Protein AF-A0A0T9V0N3-F1 (afdb_monomer_lite)

Sequence (112 aa):
MERAQKRTNAIELEVQVMNGISSKGQLEAARHVGVDRCQISRWISGKDSMLSKFCRLLEFAEIEKPENILAIAGNEAREIATTLRMMRLLLNPQKQKSPRLGGDSEQFTMNF

Secondary structure (DSSP, 8-state):
-HHHHHHHHHHHHHHHHHHHHHHH-HHHHHHHHT--HHHHHHHHSSTT-HHHHHHHHHHHHTTT-GGG-----THHHHHHHHHHHHHHHHH-GGG-----------------

InterPro domains:
  IPR007933 Transcription activator CII [PF05269] (1-64)
  IPR010982 Lambda repressor-like, DNA-binding domain superfamily [G3DSA:1.10.260.40] (1-95)
  IPR010982 Lambda repressor-like, DNA-binding domain superfamily [SSF47413] (6-64)

Foldseek 3Di:
DVVVVLLVQLVVQLVVVVVVCVVCDLCVVCVVVVHDSVVSVQQNDDDPHVSSVVSSVCSVVVCVPVVPDPPDDDPSVVVVVVVVVVVVCVVCVPPPPDPPPDDDDDDDDDDD

Organism: Yersinia aleksiciae (NCBI:txid263819)

Structure (mmCIF, N/CA/C/O backbone):
data_AF-A0A0T9V0N3-F1
#
_entry.id   AF-A0A0T9V0N3-F1
#
loop_
_atom_site.group_PDB
_atom_site.id
_atom_site.type_symbol
_atom_site.label_atom_id
_atom_site.label_alt_id
_atom_sit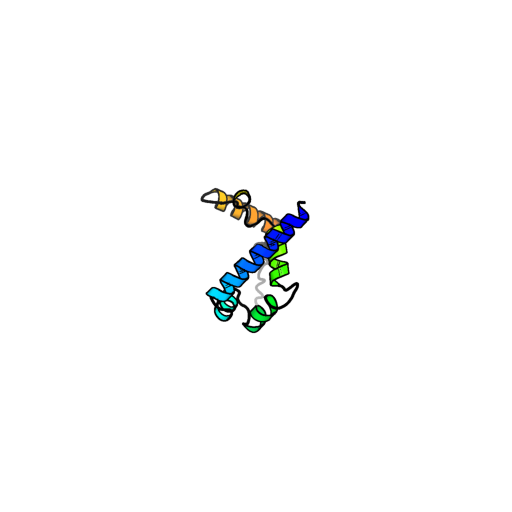e.label_comp_id
_atom_site.label_asym_id
_atom_site.label_entity_id
_atom_site.label_seq_id
_atom_site.pdbx_PDB_ins_code
_atom_site.Cartn_x
_atom_site.Cartn_y
_atom_site.Cartn_z
_atom_site.occupancy
_atom_site.B_iso_or_equiv
_atom_site.auth_seq_id
_atom_site.auth_comp_id
_atom_site.auth_asym_id
_atom_site.auth_atom_id
_atom_site.pdbx_PDB_model_num
ATOM 1 N N . MET A 1 1 ? -16.393 5.260 20.168 1.00 52.53 1 MET A N 1
ATOM 2 C CA . MET A 1 1 ? -15.055 4.649 20.334 1.00 52.53 1 MET A CA 1
ATOM 3 C C . MET A 1 1 ? -14.600 3.896 19.086 1.00 52.53 1 MET A C 1
ATOM 5 O O . MET A 1 1 ? -13.504 4.165 18.624 1.00 52.53 1 MET A O 1
ATOM 9 N N . GLU A 1 2 ? -15.444 3.063 18.469 1.00 60.00 2 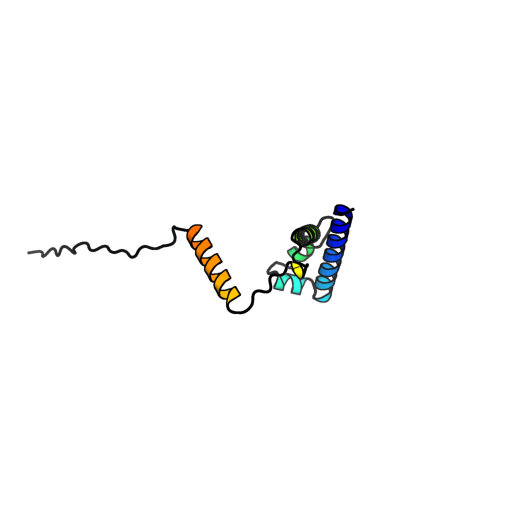GLU A N 1
ATOM 10 C CA . GLU A 1 2 ? -15.096 2.240 17.290 1.00 60.00 2 GLU A CA 1
ATOM 11 C C . GLU A 1 2 ? -14.478 3.008 16.096 1.00 60.00 2 GLU A C 1
ATOM 13 O O . GLU A 1 2 ? -13.460 2.596 15.549 1.00 60.00 2 GLU A O 1
ATOM 18 N N . ARG A 1 3 ? -15.029 4.174 15.717 1.00 60.22 3 ARG A N 1
ATOM 19 C CA . ARG A 1 3 ? -14.479 4.997 14.615 1.00 60.22 3 ARG A CA 1
ATOM 20 C C . ARG A 1 3 ? -13.088 5.566 14.903 1.00 60.22 3 ARG A C 1
ATOM 22 O O . ARG A 1 3 ? -12.305 5.747 13.977 1.00 60.22 3 ARG A O 1
ATOM 29 N N . ALA A 1 4 ? -12.803 5.886 16.166 1.00 61.94 4 ALA A N 1
ATOM 30 C CA . ALA A 1 4 ? -11.491 6.386 16.562 1.00 61.94 4 ALA A CA 1
ATOM 31 C C . ALA A 1 4 ? -10.454 5.260 16.483 1.00 61.94 4 ALA A C 1
ATOM 33 O O . ALA A 1 4 ? -9.378 5.482 15.942 1.00 61.94 4 ALA A O 1
ATOM 34 N N . GLN A 1 5 ? -10.829 4.047 16.903 1.00 67.56 5 GLN A N 1
ATOM 35 C CA . GLN A 1 5 ? -9.975 2.864 16.805 1.00 67.56 5 GLN A CA 1
ATOM 36 C C . GLN A 1 5 ? -9.636 2.512 15.349 1.00 67.56 5 GLN A C 1
ATOM 38 O O . GLN A 1 5 ? -8.464 2.404 15.011 1.00 67.56 5 GLN A O 1
ATOM 43 N N . LYS A 1 6 ? -10.640 2.455 14.460 1.00 65.25 6 LYS A N 1
ATOM 44 C CA . LYS A 1 6 ? -10.435 2.210 13.016 1.00 65.25 6 LYS A CA 1
ATOM 45 C C . LYS A 1 6 ? -9.516 3.252 12.366 1.00 65.25 6 LYS A C 1
ATOM 47 O O . LYS A 1 6 ? -8.733 2.944 11.473 1.00 65.25 6 LYS A O 1
ATOM 52 N N . ARG A 1 7 ? -9.583 4.509 12.821 1.00 67.50 7 ARG A N 1
ATOM 53 C CA . ARG A 1 7 ? -8.676 5.564 12.351 1.00 67.50 7 ARG A CA 1
ATOM 54 C C . ARG A 1 7 ? -7.236 5.328 12.814 1.00 67.50 7 ARG A C 1
ATOM 56 O O . ARG A 1 7 ? -6.329 5.586 12.031 1.00 67.50 7 ARG A O 1
ATOM 63 N N . THR A 1 8 ? -7.031 4.868 14.046 1.00 75.31 8 THR A N 1
ATOM 64 C CA . THR A 1 8 ? -5.700 4.547 14.585 1.00 75.31 8 THR A CA 1
ATOM 65 C C . THR A 1 8 ? -5.071 3.367 13.845 1.00 75.31 8 THR A C 1
ATOM 67 O O . THR A 1 8 ? -3.947 3.490 13.373 1.00 75.31 8 THR A O 1
ATOM 70 N N . ASN A 1 9 ? -5.824 2.288 13.627 1.00 81.56 9 ASN A N 1
ATOM 71 C CA . ASN A 1 9 ? -5.344 1.098 12.918 1.00 81.56 9 ASN A CA 1
ATOM 72 C C . ASN A 1 9 ? -4.909 1.412 11.473 1.00 81.56 9 ASN A C 1
ATOM 74 O O . ASN A 1 9 ? -3.838 1.005 11.029 1.00 81.56 9 ASN A O 1
ATOM 78 N N . ALA A 1 10 ? -5.685 2.229 10.750 1.00 84.56 10 ALA A N 1
ATOM 79 C CA . ALA A 1 10 ? -5.317 2.652 9.397 1.00 84.56 10 ALA A CA 1
ATOM 80 C C . ALA A 1 10 ? -4.004 3.461 9.355 1.00 84.56 10 ALA A C 1
ATOM 82 O O . ALA A 1 10 ? -3.272 3.389 8.369 1.00 84.56 10 ALA A O 1
ATOM 83 N N . ILE A 1 11 ? -3.701 4.227 10.410 1.00 87.44 11 ILE A N 1
ATOM 84 C CA . ILE A 1 11 ? -2.436 4.967 10.532 1.00 87.44 11 ILE A CA 1
ATOM 85 C C . ILE A 1 11 ? -1.279 4.000 10.803 1.00 87.44 11 ILE A C 1
ATOM 87 O O . ILE A 1 11 ? -0.210 4.152 10.216 1.00 87.44 11 ILE A O 1
ATOM 91 N N . GLU A 1 12 ? -1.478 2.995 11.656 1.00 89.12 12 GLU A N 1
ATOM 92 C CA . GLU A 1 12 ? -0.466 1.965 11.918 1.00 89.12 12 GLU A CA 1
ATOM 93 C C . GLU A 1 12 ? -0.122 1.178 10.646 1.00 89.12 12 GLU A C 1
ATOM 95 O O . GLU A 1 12 ? 1.057 1.018 10.327 1.00 89.12 12 GLU A O 1
ATOM 100 N N . LEU A 1 13 ? -1.134 0.788 9.864 1.00 88.12 13 LEU A N 1
ATOM 101 C CA . LEU A 1 13 ? -0.962 0.171 8.545 1.00 88.12 13 LEU A CA 1
ATOM 102 C C . LEU A 1 13 ? -0.150 1.052 7.590 1.00 88.12 13 LEU A C 1
ATOM 104 O O . LEU A 1 13 ? 0.754 0.573 6.906 1.00 88.12 13 LEU A O 1
ATOM 108 N N . GLU A 1 14 ? -0.446 2.350 7.548 1.00 90.81 14 GLU A N 1
ATOM 109 C CA . GLU A 1 14 ? 0.286 3.300 6.709 1.00 90.81 14 GLU A CA 1
ATOM 110 C C . GLU A 1 14 ? 1.771 3.356 7.093 1.00 90.81 14 GLU A C 1
ATOM 112 O O . GLU A 1 14 ? 2.638 3.286 6.219 1.00 90.81 14 GLU A O 1
ATOM 117 N N . VAL A 1 15 ? 2.081 3.384 8.392 1.00 91.12 15 VAL A N 1
ATOM 118 C CA . VAL A 1 15 ? 3.464 3.342 8.894 1.00 91.12 15 VAL A CA 1
ATOM 119 C C . VAL A 1 15 ? 4.158 2.034 8.510 1.00 91.12 15 VAL A C 1
ATOM 121 O O . VAL A 1 15 ? 5.297 2.064 8.040 1.00 91.12 15 VAL A O 1
ATOM 124 N N . GLN A 1 16 ? 3.491 0.888 8.658 1.00 90.56 16 GLN A N 1
ATOM 125 C CA . GLN A 1 16 ? 4.066 -0.410 8.294 1.00 90.56 16 GLN A CA 1
ATOM 126 C C . GLN A 1 16 ? 4.394 -0.497 6.799 1.00 90.56 16 GLN A C 1
ATOM 128 O O . GLN A 1 16 ? 5.506 -0.884 6.429 1.00 90.56 16 GLN A O 1
ATOM 133 N N . VAL A 1 17 ? 3.467 -0.077 5.933 1.00 90.81 17 VAL A N 1
ATOM 134 C CA . VAL A 1 17 ? 3.688 -0.066 4.481 1.00 90.81 17 VAL A CA 1
ATOM 135 C C . VAL A 1 17 ? 4.824 0.890 4.114 1.00 90.81 17 VAL A C 1
ATOM 137 O O . VAL A 1 17 ? 5.696 0.529 3.322 1.00 90.81 17 VAL A O 1
ATOM 140 N N . MET A 1 18 ? 4.881 2.077 4.726 1.00 91.56 18 MET A N 1
ATOM 141 C CA . MET A 1 18 ? 5.973 3.032 4.511 1.00 91.56 18 MET A CA 1
ATOM 142 C C . MET A 1 18 ? 7.337 2.477 4.929 1.00 91.56 18 MET A C 1
ATOM 144 O O . MET A 1 18 ? 8.320 2.657 4.203 1.00 91.56 18 MET A O 1
ATOM 148 N N . ASN A 1 19 ? 7.405 1.765 6.055 1.00 92.06 19 ASN A N 1
ATOM 149 C CA . ASN A 1 19 ? 8.626 1.105 6.513 1.00 92.06 19 ASN A CA 1
ATOM 150 C C . ASN A 1 19 ? 9.062 0.001 5.540 1.00 92.06 19 ASN A C 1
ATOM 152 O O . ASN A 1 19 ? 10.239 -0.074 5.184 1.00 92.06 19 ASN A O 1
ATOM 156 N N . GLY A 1 20 ? 8.118 -0.801 5.040 1.00 91.00 20 GLY A N 1
ATOM 157 C CA . GLY A 1 20 ? 8.385 -1.830 4.032 1.00 91.00 20 GLY A CA 1
ATOM 158 C C . GLY A 1 20 ? 8.900 -1.253 2.709 1.00 91.00 20 GLY A C 1
ATOM 159 O O . GLY A 1 20 ? 9.892 -1.739 2.162 1.00 91.00 20 GLY A O 1
ATOM 160 N N . ILE A 1 21 ? 8.280 -0.173 2.218 1.00 90.44 21 ILE A N 1
ATOM 161 C CA . ILE A 1 21 ? 8.734 0.544 1.014 1.00 90.44 21 ILE A CA 1
ATOM 162 C C . ILE A 1 21 ? 10.127 1.139 1.231 1.00 90.44 21 ILE A C 1
ATOM 164 O O . ILE A 1 21 ? 10.962 1.077 0.331 1.00 90.44 21 ILE A O 1
ATOM 168 N N . SER A 1 22 ? 10.395 1.703 2.409 1.00 90.44 22 SER A N 1
ATOM 169 C CA . SER A 1 22 ? 11.700 2.293 2.731 1.00 90.44 22 SER A CA 1
ATOM 170 C C . SER A 1 22 ? 12.797 1.233 2.828 1.00 90.44 22 SER A C 1
ATOM 172 O O . SER A 1 22 ? 13.898 1.458 2.336 1.00 90.44 22 SER A O 1
ATOM 174 N N . SER A 1 23 ? 12.487 0.062 3.392 1.00 92.88 23 SER A N 1
ATOM 175 C CA . SER A 1 23 ? 13.421 -1.061 3.509 1.00 92.88 23 SER A CA 1
ATOM 176 C C . SER A 1 23 ? 13.774 -1.688 2.156 1.00 92.88 23 SER A C 1
ATOM 178 O O . SER A 1 23 ? 14.945 -1.974 1.921 1.00 92.88 23 SER A O 1
ATOM 180 N N . LYS A 1 24 ? 12.797 -1.877 1.256 1.00 91.06 24 LYS A N 1
ATOM 181 C CA . LYS A 1 24 ? 13.041 -2.411 -0.101 1.00 91.06 24 LYS A CA 1
ATOM 182 C C . LYS A 1 24 ? 13.543 -1.360 -1.094 1.00 91.06 24 LYS A C 1
ATOM 184 O O . LYS A 1 24 ? 14.188 -1.674 -2.084 1.00 91.06 24 LYS A O 1
ATOM 189 N N . GLY A 1 25 ? 13.216 -0.097 -0.856 1.00 91.44 25 GLY A N 1
ATOM 190 C CA . GLY A 1 25 ? 13.437 0.991 -1.795 1.00 91.44 25 GLY A CA 1
ATOM 191 C C . GLY A 1 25 ? 12.277 1.176 -2.780 1.00 91.44 25 GLY A C 1
ATOM 192 O O . GLY A 1 25 ? 11.663 0.237 -3.291 1.00 91.44 25 GLY A O 1
ATOM 193 N N . GLN A 1 26 ? 11.998 2.442 -3.100 1.00 89.88 26 GLN A N 1
ATOM 194 C CA . GLN A 1 26 ? 10.861 2.841 -3.941 1.00 89.88 26 GLN A CA 1
ATOM 195 C C . GLN A 1 26 ? 10.905 2.253 -5.358 1.00 89.88 26 GLN A C 1
ATOM 197 O O . GLN A 1 26 ? 9.858 2.001 -5.946 1.00 89.88 26 GLN A O 1
ATOM 202 N N . LEU A 1 27 ? 12.102 2.047 -5.918 1.00 91.00 27 LEU A N 1
ATOM 203 C CA . LEU A 1 27 ? 12.262 1.484 -7.261 1.00 91.00 27 LEU A CA 1
ATOM 204 C C . LEU A 1 27 ? 11.825 0.015 -7.312 1.00 91.00 27 LEU A C 1
ATOM 206 O O . LEU A 1 27 ? 11.167 -0.405 -8.262 1.00 91.00 27 LEU A O 1
ATOM 210 N N . GLU A 1 28 ? 12.177 -0.759 -6.289 1.00 92.81 28 GLU A N 1
ATOM 211 C CA . GLU A 1 28 ? 11.806 -2.168 -6.195 1.00 92.81 28 GLU A CA 1
ATOM 212 C C . GLU A 1 28 ? 10.311 -2.320 -5.895 1.00 92.81 28 GLU A C 1
ATOM 214 O O . GLU A 1 28 ? 9.626 -3.113 -6.542 1.00 92.81 28 GLU A O 1
ATOM 219 N N . ALA A 1 29 ? 9.772 -1.474 -5.010 1.00 90.12 29 ALA A N 1
ATOM 220 C CA . ALA A 1 29 ? 8.333 -1.389 -4.771 1.00 90.12 29 ALA A CA 1
ATOM 221 C C . ALA A 1 29 ? 7.551 -1.066 -6.061 1.00 90.12 29 ALA A C 1
ATOM 223 O O . ALA A 1 29 ? 6.568 -1.737 -6.370 1.00 90.12 29 ALA A O 1
ATOM 224 N N . ALA A 1 30 ? 8.022 -0.099 -6.858 1.00 91.25 30 ALA A N 1
ATOM 225 C CA . ALA A 1 30 ? 7.410 0.261 -8.139 1.00 91.25 30 ALA A CA 1
ATOM 226 C C . ALA A 1 30 ? 7.391 -0.920 -9.120 1.00 91.25 30 ALA A C 1
ATOM 228 O O . ALA A 1 30 ? 6.363 -1.206 -9.736 1.00 91.25 30 ALA A O 1
ATOM 229 N N . ARG A 1 31 ? 8.507 -1.658 -9.204 1.00 92.88 31 ARG A N 1
ATOM 230 C CA . ARG A 1 31 ? 8.634 -2.845 -10.058 1.00 92.88 31 ARG A CA 1
ATOM 231 C C . ARG A 1 31 ? 7.648 -3.946 -9.667 1.00 92.88 31 ARG A C 1
ATOM 233 O O . ARG A 1 31 ? 7.048 -4.544 -10.552 1.00 92.88 31 ARG A O 1
ATOM 240 N N . HIS A 1 32 ? 7.463 -4.204 -8.373 1.00 91.19 32 HIS A N 1
ATOM 241 C CA . HIS A 1 32 ? 6.527 -5.229 -7.901 1.00 91.19 32 HIS A CA 1
ATOM 242 C C . HIS A 1 32 ? 5.062 -4.883 -8.161 1.00 91.19 32 HIS A C 1
ATOM 244 O O . HIS A 1 32 ? 4.269 -5.769 -8.460 1.00 91.19 32 HIS A O 1
ATOM 250 N N . VAL A 1 33 ? 4.710 -3.604 -8.049 1.00 90.00 33 VAL A N 1
ATOM 251 C CA . VAL A 1 33 ? 3.342 -3.126 -8.283 1.00 90.00 33 VAL A CA 1
ATOM 252 C C . VAL A 1 33 ? 3.058 -2.942 -9.782 1.00 90.00 33 VAL A C 1
ATOM 254 O O . VAL A 1 33 ? 1.901 -2.908 -10.191 1.00 90.00 33 VAL A O 1
ATOM 257 N N . GLY A 1 34 ? 4.098 -2.865 -10.618 1.00 92.62 34 GLY A N 1
ATOM 258 C CA . GLY A 1 34 ? 3.963 -2.676 -12.063 1.00 92.62 34 GLY A CA 1
A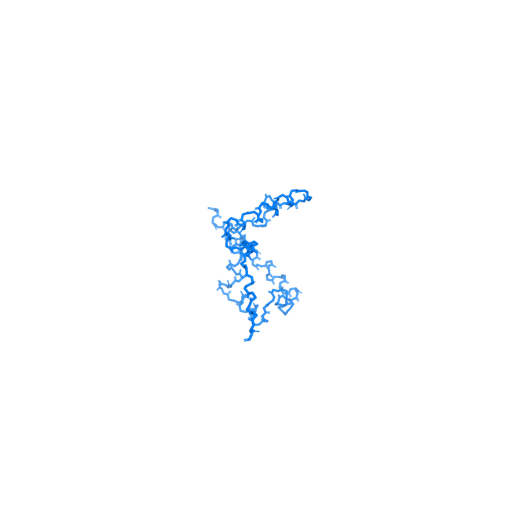TOM 259 C C . GLY A 1 34 ? 3.662 -1.228 -12.450 1.00 92.62 34 GLY A C 1
ATOM 260 O O . GLY A 1 34 ? 2.936 -0.981 -13.410 1.00 92.62 34 GLY A O 1
ATOM 261 N N . VAL A 1 35 ? 4.201 -0.264 -11.699 1.00 92.19 35 VAL A N 1
ATOM 262 C CA . VAL A 1 35 ? 4.021 1.174 -11.946 1.00 92.19 35 VAL A CA 1
ATOM 263 C C . VAL A 1 35 ? 5.363 1.878 -12.112 1.00 92.19 35 VAL A C 1
ATOM 265 O O . VAL A 1 35 ? 6.402 1.380 -11.683 1.00 92.19 35 VAL A O 1
ATOM 268 N N . ASP A 1 36 ? 5.348 3.062 -12.722 1.00 92.25 36 ASP A N 1
ATOM 269 C CA . ASP A 1 36 ? 6.546 3.894 -12.807 1.00 92.25 36 ASP A CA 1
ATOM 270 C C . ASP A 1 36 ? 6.989 4.387 -11.415 1.00 92.25 36 ASP A C 1
ATOM 272 O O . ASP A 1 36 ? 6.164 4.648 -10.532 1.00 92.25 36 ASP A O 1
ATOM 276 N N . ARG A 1 37 ? 8.301 4.576 -11.220 1.00 89.50 37 ARG A N 1
ATOM 277 C CA . ARG A 1 37 ? 8.874 5.071 -9.957 1.00 89.50 37 ARG A CA 1
ATOM 278 C C . ARG A 1 37 ? 8.240 6.394 -9.513 1.00 89.50 37 ARG A C 1
ATOM 280 O O . ARG A 1 37 ? 8.025 6.588 -8.314 1.00 89.50 37 ARG A O 1
ATOM 287 N N . CYS A 1 38 ? 7.921 7.297 -10.445 1.00 90.62 38 CYS A N 1
ATOM 288 C CA . CYS A 1 38 ? 7.292 8.574 -10.108 1.00 90.62 38 CYS A CA 1
ATOM 289 C C . CYS A 1 38 ? 5.892 8.392 -9.502 1.00 90.62 38 CYS A C 1
ATOM 291 O O . CYS A 1 38 ? 5.484 9.196 -8.663 1.00 90.62 38 CYS A O 1
ATOM 293 N N . GLN A 1 39 ? 5.174 7.323 -9.867 1.00 91.94 39 GLN A N 1
ATOM 294 C CA . GLN A 1 39 ? 3.847 7.038 -9.327 1.00 91.94 39 GLN A CA 1
ATOM 295 C C . GLN A 1 39 ? 3.934 6.608 -7.870 1.00 91.94 39 GLN A C 1
ATOM 297 O O . GLN A 1 39 ? 3.199 7.153 -7.056 1.00 91.94 39 GLN A O 1
ATOM 302 N N . ILE A 1 40 ? 4.889 5.744 -7.508 1.00 91.69 40 ILE A N 1
ATOM 303 C CA . ILE A 1 40 ? 5.100 5.369 -6.100 1.00 91.69 40 ILE A CA 1
ATOM 304 C C . ILE A 1 40 ? 5.372 6.602 -5.245 1.00 91.69 40 ILE A C 1
ATOM 306 O O . ILE A 1 40 ? 4.716 6.787 -4.224 1.00 91.69 40 ILE A O 1
ATOM 310 N N . SER A 1 41 ? 6.273 7.486 -5.683 1.00 90.06 41 SER A N 1
ATOM 311 C CA . SER A 1 41 ? 6.554 8.726 -4.953 1.00 90.06 41 SER A CA 1
ATOM 312 C C . SER A 1 41 ? 5.295 9.585 -4.782 1.00 90.06 41 SER A C 1
ATOM 314 O O . SER A 1 41 ? 5.034 10.068 -3.681 1.00 90.06 41 SER A O 1
ATOM 316 N N . ARG A 1 42 ? 4.460 9.718 -5.821 1.00 90.81 42 ARG A N 1
ATOM 317 C CA . ARG A 1 42 ? 3.178 10.440 -5.742 1.00 90.81 42 ARG A CA 1
ATOM 318 C C . ARG A 1 42 ? 2.165 9.762 -4.822 1.00 90.81 42 ARG A C 1
ATOM 320 O O . ARG A 1 42 ? 1.406 10.455 -4.156 1.00 90.81 42 ARG A O 1
ATOM 327 N N . TRP A 1 43 ? 2.126 8.434 -4.799 1.00 93.25 43 TRP A N 1
ATOM 328 C CA . TRP A 1 43 ? 1.146 7.672 -4.027 1.00 93.25 43 TRP A CA 1
ATOM 329 C C . TRP A 1 43 ? 1.395 7.740 -2.527 1.00 93.25 43 TRP A C 1
ATOM 331 O O . TRP A 1 43 ? 0.429 7.695 -1.769 1.00 93.25 43 TRP A O 1
ATOM 341 N N . ILE A 1 44 ? 2.658 7.874 -2.118 1.00 90.81 44 ILE A N 1
ATOM 342 C CA . ILE A 1 44 ? 3.070 7.898 -0.708 1.00 90.81 44 ILE A CA 1
ATOM 343 C C . ILE A 1 44 ? 3.292 9.310 -0.151 1.00 90.81 44 ILE A C 1
ATOM 345 O O . ILE A 1 44 ? 3.476 9.474 1.051 1.00 90.81 44 ILE A O 1
ATOM 349 N N . SER A 1 45 ? 3.321 10.336 -1.005 1.00 89.00 45 SER A N 1
ATOM 350 C CA . SER A 1 45 ? 3.628 11.705 -0.577 1.00 89.00 45 SER A CA 1
ATOM 351 C C . SER A 1 45 ? 2.375 12.493 -0.195 1.00 89.00 45 SER A C 1
ATOM 353 O O . SER A 1 45 ? 1.364 12.458 -0.895 1.00 89.00 45 SER A O 1
ATOM 355 N N . GLY A 1 46 ? 2.491 13.303 0.860 1.00 84.56 46 GLY A N 1
ATOM 356 C CA . GLY A 1 46 ? 1.468 14.264 1.281 1.00 84.56 46 GLY A CA 1
ATOM 357 C C . GLY A 1 46 ? 0.469 13.729 2.310 1.00 84.56 46 GLY A C 1
ATOM 358 O O . GLY A 1 46 ? 0.430 12.545 2.630 1.00 84.56 46 GLY A O 1
ATOM 359 N N . LYS A 1 47 ? -0.344 14.640 2.858 1.00 78.75 47 LYS A N 1
ATOM 360 C CA . LYS A 1 47 ? -1.461 14.288 3.746 1.00 78.75 47 LYS A CA 1
ATOM 361 C C . LYS A 1 47 ? -2.643 13.808 2.902 1.00 78.75 47 LYS A C 1
ATOM 363 O O . LYS A 1 47 ? -2.960 14.444 1.903 1.00 78.75 47 LYS A O 1
ATOM 368 N N . ASP A 1 48 ? -3.304 12.735 3.339 1.00 83.62 48 ASP A N 1
ATOM 369 C CA . ASP A 1 48 ? -4.393 12.076 2.593 1.00 83.62 48 ASP A CA 1
ATOM 370 C C . ASP A 1 48 ? -3.941 11.532 1.222 1.00 83.62 48 ASP A C 1
ATOM 372 O O . ASP A 1 48 ? -4.612 11.677 0.194 1.00 83.62 48 ASP A O 1
ATOM 376 N N . SER A 1 49 ? -2.762 10.907 1.229 1.00 90.31 49 SER A N 1
ATOM 377 C CA . SER A 1 49 ? -2.137 10.306 0.054 1.00 90.31 49 SER A CA 1
ATOM 378 C C . SER A 1 49 ? -2.953 9.115 -0.471 1.00 90.31 49 SER A C 1
ATOM 380 O 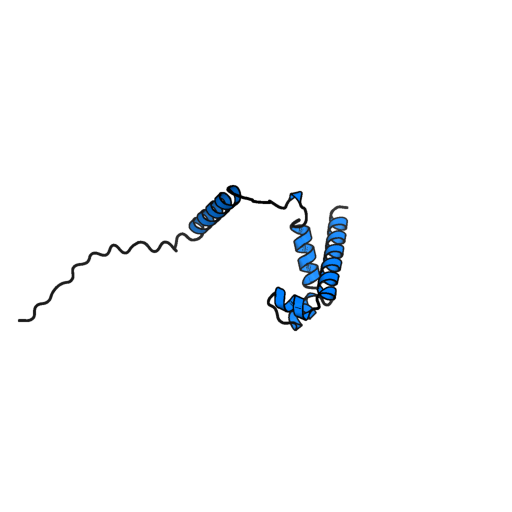O . SER A 1 49 ? -3.914 8.645 0.152 1.00 90.31 49 SER A O 1
ATOM 382 N N . MET A 1 50 ? -2.587 8.610 -1.652 1.00 91.94 50 MET A N 1
ATOM 383 C CA . MET A 1 50 ? -3.227 7.405 -2.185 1.00 91.94 50 MET A CA 1
ATOM 384 C C . MET A 1 50 ? -2.982 6.206 -1.259 1.00 91.94 50 MET A C 1
ATOM 386 O O . MET A 1 50 ? -3.901 5.421 -1.032 1.00 91.94 50 MET A O 1
ATOM 390 N N . LEU A 1 51 ? -1.798 6.132 -0.644 1.00 92.00 51 LEU A N 1
ATOM 391 C CA . LEU A 1 51 ? -1.495 5.159 0.398 1.00 92.00 51 LEU A CA 1
ATOM 392 C C . LEU A 1 51 ? -2.454 5.285 1.589 1.00 92.00 51 LEU A C 1
ATOM 394 O O . LEU A 1 51 ? -3.074 4.292 1.959 1.00 92.00 51 LEU A O 1
ATOM 398 N N . SER A 1 52 ? -2.666 6.492 2.126 1.00 91.31 52 SER A N 1
ATOM 399 C CA . SER A 1 52 ? -3.586 6.695 3.257 1.00 91.31 52 SER A CA 1
ATOM 400 C C . SER A 1 52 ? -5.010 6.210 2.932 1.00 91.31 52 SER A C 1
ATOM 402 O O . SER A 1 52 ? -5.712 5.671 3.790 1.00 91.31 52 SER A O 1
ATOM 404 N N . LYS A 1 53 ? -5.458 6.380 1.680 1.00 91.19 53 LYS A N 1
ATOM 405 C CA . LYS A 1 53 ? -6.769 5.896 1.207 1.00 91.19 53 LYS A CA 1
ATOM 406 C C . LYS A 1 53 ? -6.811 4.374 1.103 1.00 91.19 53 LYS A C 1
ATOM 408 O O . LYS A 1 53 ? -7.798 3.778 1.528 1.00 91.19 53 LYS A O 1
ATOM 413 N N . PHE A 1 54 ? -5.749 3.749 0.595 1.00 90.19 54 PHE A N 1
ATOM 414 C CA . PHE A 1 54 ? -5.640 2.292 0.557 1.00 90.19 54 PHE A CA 1
ATOM 415 C C . PHE A 1 54 ? -5.614 1.684 1.959 1.00 90.19 54 PHE A C 1
ATOM 417 O O . PHE A 1 54 ? -6.345 0.731 2.199 1.00 90.19 54 PHE A O 1
ATOM 424 N N . CYS A 1 55 ? -4.881 2.263 2.910 1.00 89.38 55 CYS A N 1
ATOM 425 C CA . CYS A 1 55 ? -4.849 1.771 4.290 1.00 89.38 55 CYS A CA 1
ATOM 426 C C . CYS A 1 55 ? -6.227 1.849 4.966 1.00 89.38 55 CYS A C 1
ATOM 428 O O . CYS A 1 55 ? -6.636 0.902 5.631 1.00 89.38 55 CYS A O 1
ATOM 430 N N . ARG A 1 56 ? -7.006 2.917 4.730 1.00 88.56 56 ARG A N 1
ATOM 431 C CA . ARG A 1 56 ? -8.403 2.990 5.205 1.00 88.56 56 ARG A CA 1
ATOM 432 C C . ARG A 1 56 ? -9.299 1.930 4.565 1.00 88.56 56 ARG A C 1
ATOM 434 O O . ARG A 1 56 ? -10.185 1.410 5.237 1.00 88.56 56 ARG A O 1
ATOM 441 N N . LEU A 1 57 ? -9.098 1.637 3.280 1.00 87.94 57 LEU A N 1
ATOM 442 C CA . LEU A 1 57 ? -9.847 0.590 2.585 1.00 87.94 57 LEU A CA 1
ATOM 443 C C . LEU A 1 57 ? -9.498 -0.800 3.128 1.00 87.94 57 LEU A C 1
ATOM 445 O O . LEU A 1 57 ? -10.404 -1.595 3.344 1.00 87.94 57 LEU A O 1
ATOM 449 N N . LEU A 1 58 ? -8.214 -1.077 3.364 1.00 84.00 58 LEU A N 1
ATOM 450 C CA . LEU A 1 58 ? -7.745 -2.345 3.926 1.00 84.00 58 LEU A CA 1
ATOM 451 C C . LEU A 1 58 ? -8.296 -2.573 5.336 1.00 84.00 58 LEU A C 1
ATOM 453 O O . LEU A 1 58 ? -8.820 -3.649 5.610 1.00 84.00 58 LEU A O 1
ATOM 457 N N . GLU A 1 59 ? -8.264 -1.540 6.180 1.00 84.00 59 GLU A N 1
ATOM 458 C CA . GLU A 1 59 ? -8.867 -1.582 7.514 1.00 84.00 59 GLU A CA 1
ATOM 459 C C . GLU A 1 59 ? -10.379 -1.833 7.442 1.00 84.00 59 GLU A C 1
ATOM 461 O O . GLU A 1 59 ? -10.918 -2.657 8.175 1.00 84.00 59 GLU A O 1
ATOM 466 N N . PHE A 1 60 ? -11.083 -1.150 6.531 1.00 82.06 60 PHE A N 1
ATOM 467 C CA . PHE A 1 60 ? -12.519 -1.359 6.337 1.00 82.06 60 PHE A CA 1
ATOM 468 C C . PHE A 1 60 ? -12.847 -2.771 5.840 1.00 82.06 60 PHE A C 1
ATOM 470 O O . PHE A 1 60 ? -13.857 -3.342 6.243 1.00 82.06 60 PHE A O 1
ATOM 477 N N . ALA A 1 61 ? -12.018 -3.317 4.953 1.00 78.81 61 ALA A N 1
ATOM 478 C CA . ALA A 1 61 ? -12.213 -4.642 4.385 1.00 78.81 61 ALA A CA 1
ATOM 479 C C . ALA A 1 61 ? -11.849 -5.774 5.363 1.00 78.81 61 ALA A C 1
ATOM 481 O O . ALA A 1 61 ? -12.136 -6.929 5.065 1.00 78.81 61 ALA A O 1
ATOM 482 N N . GLU A 1 62 ? -11.222 -5.455 6.503 1.00 72.38 62 GLU A N 1
ATOM 483 C CA . GLU A 1 62 ? -10.799 -6.402 7.543 1.00 72.38 62 GLU A CA 1
ATOM 484 C C . GLU A 1 62 ? -9.991 -7.603 7.004 1.00 72.38 62 GLU A C 1
ATOM 486 O O . GLU A 1 62 ? -10.037 -8.697 7.570 1.00 72.38 62 GLU A O 1
ATOM 491 N N . ILE A 1 63 ? -9.243 -7.397 5.910 1.00 62.41 63 ILE A N 1
ATOM 492 C CA . ILE A 1 63 ? -8.484 -8.444 5.194 1.00 62.41 63 ILE A CA 1
ATOM 493 C C . ILE A 1 63 ? -7.355 -9.013 6.065 1.00 62.41 63 ILE A C 1
ATOM 495 O O . ILE A 1 63 ? -6.938 -10.154 5.884 1.00 62.41 63 ILE A O 1
ATOM 499 N N . GLU A 1 64 ? -6.863 -8.223 7.018 1.00 55.22 64 GLU A N 1
ATOM 500 C CA . GLU A 1 64 ? -5.749 -8.591 7.890 1.00 55.22 64 GLU A CA 1
ATOM 501 C C . GLU A 1 64 ? -6.161 -9.459 9.085 1.00 55.22 64 GLU A C 1
ATOM 503 O O . GLU A 1 64 ? -5.301 -10.016 9.766 1.00 55.22 64 GLU A O 1
ATOM 508 N N . LYS A 1 65 ? -7.466 -9.605 9.354 1.00 61.69 65 LYS A N 1
ATOM 509 C CA . LYS A 1 65 ? -7.913 -10.438 10.465 1.00 61.69 65 LYS A CA 1
ATOM 510 C C . LYS A 1 65 ? -7.817 -11.911 10.052 1.00 61.69 65 LYS A C 1
ATOM 512 O O . LYS A 1 65 ? -8.541 -12.317 9.144 1.00 61.69 65 LYS A O 1
ATOM 517 N N . PRO A 1 66 ? -6.983 -12.741 10.704 1.00 54.12 66 PRO A N 1
ATOM 518 C CA . PRO A 1 66 ? -6.831 -14.152 10.342 1.00 54.12 66 PRO A CA 1
ATOM 519 C C . PRO A 1 66 ? -8.142 -14.943 10.454 1.00 54.12 66 PRO A C 1
ATOM 521 O O . PRO A 1 66 ? -8.331 -15.916 9.737 1.00 54.12 66 PRO A O 1
ATOM 524 N N . GLU A 1 67 ? -9.078 -14.484 11.284 1.00 55.88 67 GLU A N 1
ATOM 525 C CA . GLU A 1 67 ? -10.451 -15.001 11.379 1.00 55.88 67 GLU A CA 1
ATOM 526 C C . GLU A 1 67 ? -11.325 -14.725 10.137 1.00 55.88 67 GLU A C 1
ATOM 528 O O . GLU A 1 67 ? -12.283 -15.455 9.896 1.00 55.88 67 GLU A O 1
ATOM 533 N N . ASN A 1 68 ? -10.961 -13.743 9.305 1.00 52.03 68 ASN A N 1
ATOM 534 C CA . ASN A 1 68 ? -11.596 -13.447 8.015 1.00 52.03 68 ASN A CA 1
ATOM 535 C C . ASN A 1 68 ? -10.826 -14.036 6.818 1.00 52.03 68 ASN A C 1
ATOM 537 O O . ASN A 1 68 ? -11.304 -13.977 5.681 1.00 52.03 68 ASN A O 1
ATOM 541 N N . ILE A 1 69 ? -9.636 -14.606 7.043 1.00 54.34 69 ILE A N 1
ATOM 542 C CA . ILE A 1 69 ? -8.866 -15.285 6.001 1.00 54.34 69 ILE A CA 1
ATOM 543 C C . ILE A 1 69 ? -9.452 -16.686 5.827 1.00 54.34 69 ILE A C 1
ATOM 545 O O . ILE A 1 69 ? -9.164 -17.611 6.584 1.00 54.34 69 ILE A O 1
ATOM 549 N N . LEU A 1 70 ? -10.269 -16.857 4.788 1.00 57.25 70 LEU A N 1
ATOM 550 C CA . LEU A 1 70 ? -10.710 -18.179 4.360 1.00 57.25 70 LEU A CA 1
ATOM 551 C C . LEU A 1 70 ? -9.513 -18.922 3.744 1.00 57.25 70 LEU A C 1
ATOM 553 O O . LEU A 1 70 ? -9.186 -18.748 2.568 1.00 57.25 70 LEU A O 1
ATOM 557 N N . ALA A 1 71 ? -8.835 -19.736 4.550 1.00 56.97 71 ALA A N 1
ATOM 558 C CA . ALA A 1 71 ? -7.791 -20.636 4.082 1.00 56.97 71 ALA A CA 1
ATOM 559 C C . ALA A 1 71 ? -8.437 -21.820 3.348 1.00 56.97 71 ALA A C 1
ATOM 561 O O . ALA A 1 71 ? -8.823 -22.810 3.960 1.00 56.97 71 ALA A O 1
ATOM 562 N N . ILE A 1 72 ? -8.581 -21.705 2.027 1.00 58.03 72 ILE A N 1
ATOM 563 C CA . ILE A 1 72 ? -9.150 -22.775 1.206 1.00 58.03 72 ILE A CA 1
ATOM 564 C C . ILE A 1 72 ? -8.020 -23.706 0.749 1.00 58.03 72 ILE A C 1
ATOM 566 O O . ILE A 1 72 ? -7.166 -23.301 -0.043 1.00 58.03 72 ILE A O 1
ATOM 570 N N . ALA A 1 73 ? -8.022 -24.960 1.205 1.00 54.31 73 ALA A N 1
ATOM 571 C CA . ALA A 1 73 ? -7.037 -25.966 0.805 1.00 54.31 73 ALA A CA 1
ATOM 572 C C . ALA A 1 73 ? -7.707 -27.232 0.241 1.00 54.31 73 ALA A C 1
ATOM 574 O O . ALA A 1 73 ? -8.792 -27.632 0.650 1.00 54.31 73 ALA A O 1
ATOM 575 N N . GLY A 1 74 ? -7.048 -27.891 -0.717 1.00 66.50 74 GLY A N 1
ATOM 576 C CA . GLY A 1 74 ? -7.483 -29.193 -1.235 1.00 66.50 74 GLY A CA 1
ATOM 577 C C . GLY A 1 74 ? -8.764 -29.155 -2.082 1.00 66.50 74 GLY A C 1
ATOM 578 O O . GLY A 1 74 ? -8.885 -28.356 -3.013 1.00 66.50 74 GLY A O 1
ATOM 579 N N . ASN A 1 75 ? -9.703 -30.066 -1.806 1.00 69.75 75 ASN A N 1
ATOM 580 C CA . ASN A 1 75 ? -10.918 -30.262 -2.611 1.00 69.75 75 ASN A CA 1
ATOM 581 C C . ASN A 1 75 ? -11.875 -29.059 -2.562 1.00 69.75 75 ASN A C 1
ATOM 583 O O . ASN A 1 75 ? -12.507 -28.739 -3.567 1.00 69.75 75 ASN A O 1
ATOM 587 N N . GLU A 1 76 ? -11.898 -28.330 -1.450 1.00 67.81 76 GLU A N 1
ATOM 588 C CA . GLU A 1 76 ? -12.732 -27.137 -1.252 1.00 67.81 76 GLU A CA 1
ATOM 589 C C . GLU A 1 76 ? -12.338 -26.006 -2.220 1.00 67.81 76 GLU A C 1
ATOM 591 O O . GLU A 1 76 ? -13.190 -25.306 -2.770 1.00 67.81 76 GLU A O 1
ATOM 596 N N . ALA A 1 77 ? -11.042 -25.884 -2.541 1.00 65.56 77 ALA A N 1
ATOM 597 C CA . ALA A 1 77 ? -10.548 -24.916 -3.526 1.00 65.56 77 ALA A CA 1
ATOM 598 C C . ALA A 1 77 ? -11.052 -25.240 -4.933 1.00 65.56 77 ALA A C 1
ATOM 600 O O . ALA A 1 77 ? -11.375 -24.340 -5.715 1.00 65.56 77 ALA A O 1
ATOM 601 N N . ARG A 1 78 ? -11.164 -26.534 -5.249 1.00 67.12 78 ARG A N 1
ATOM 602 C CA . ARG A 1 78 ? -11.698 -27.007 -6.527 1.00 67.12 78 ARG A CA 1
ATOM 603 C C . ARG A 1 78 ? -13.191 -26.714 -6.645 1.00 67.12 78 ARG A C 1
ATOM 605 O O . ARG A 1 78 ? -13.636 -26.285 -7.711 1.00 67.12 78 ARG A O 1
ATOM 612 N N . GLU A 1 79 ? -13.953 -26.906 -5.575 1.00 74.69 79 GLU A N 1
ATOM 613 C CA . GLU A 1 79 ? -15.395 -26.632 -5.541 1.00 74.69 79 GLU A CA 1
ATOM 614 C C . GLU A 1 79 ? -15.701 -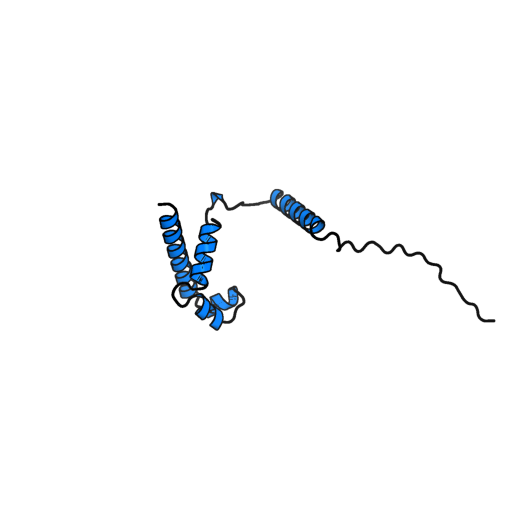25.135 -5.644 1.00 74.69 79 GLU A C 1
ATOM 616 O O . GLU A 1 79 ? -16.554 -24.729 -6.440 1.00 74.69 79 GLU A O 1
ATOM 621 N N . ILE A 1 80 ? -14.939 -24.293 -4.943 1.00 79.00 80 ILE A N 1
ATOM 622 C CA . ILE A 1 80 ? -15.080 -22.835 -5.031 1.00 79.00 80 ILE A CA 1
ATOM 623 C C . ILE A 1 80 ? -14.682 -22.336 -6.424 1.00 79.00 80 ILE A C 1
ATOM 625 O O . ILE A 1 80 ? -15.426 -21.569 -7.036 1.00 79.00 80 ILE A O 1
ATOM 629 N N . ALA A 1 81 ? -13.574 -22.820 -6.992 1.00 69.06 81 ALA A N 1
ATOM 630 C CA . ALA A 1 81 ? -13.179 -22.472 -8.359 1.00 69.06 81 ALA A CA 1
ATOM 631 C C . ALA A 1 81 ? -14.238 -22.885 -9.396 1.00 69.06 81 ALA A C 1
ATOM 633 O O . ALA A 1 81 ? -14.510 -22.146 -10.348 1.00 69.06 81 ALA A O 1
ATOM 634 N N . THR A 1 82 ? -14.865 -24.048 -9.203 1.00 77.38 82 THR A N 1
ATOM 635 C CA . THR A 1 82 ? -15.948 -24.540 -10.065 1.00 77.38 82 THR A CA 1
ATOM 636 C C . THR A 1 82 ? -17.185 -23.652 -9.942 1.00 77.38 82 THR A C 1
ATOM 638 O O . THR A 1 82 ? -17.726 -23.215 -10.958 1.00 77.38 82 THR A O 1
ATOM 641 N N . THR A 1 83 ? -17.571 -23.298 -8.718 1.00 79.81 83 THR A N 1
ATOM 642 C CA . THR A 1 83 ? -18.703 -22.406 -8.433 1.00 79.81 83 THR A CA 1
ATOM 643 C C . THR A 1 83 ? -18.493 -21.019 -9.039 1.00 79.81 83 THR A C 1
ATOM 645 O O . THR A 1 83 ? -19.354 -20.523 -9.765 1.00 79.81 83 THR A O 1
ATOM 648 N N . LEU A 1 84 ? -17.315 -20.418 -8.852 1.00 78.38 84 LEU A N 1
ATOM 649 C CA . LEU A 1 84 ? -16.968 -19.122 -9.445 1.00 78.38 84 LEU A CA 1
ATOM 650 C C . LEU A 1 84 ? -16.975 -19.170 -10.980 1.00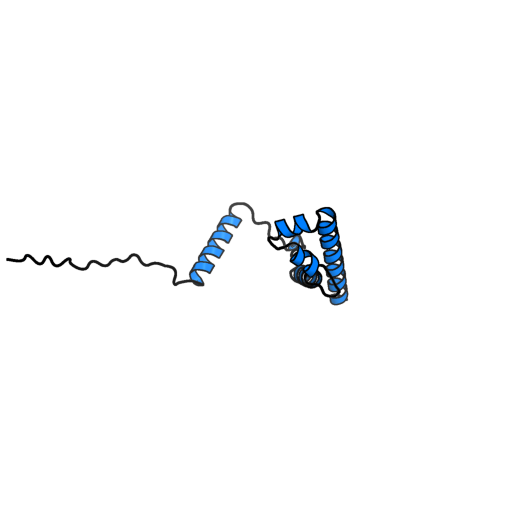 78.38 84 LEU A C 1
ATOM 652 O O . LEU A 1 84 ? -17.423 -18.227 -11.639 1.00 78.38 84 LEU A O 1
ATOM 656 N N . ARG A 1 85 ? -16.525 -20.282 -11.576 1.00 71.38 85 ARG A N 1
ATOM 657 C CA . ARG A 1 85 ? -16.588 -20.497 -13.027 1.00 71.38 85 ARG A CA 1
ATOM 658 C C . ARG A 1 85 ? -18.031 -20.595 -13.522 1.00 71.38 85 ARG A C 1
ATOM 660 O O . ARG A 1 85 ? -18.342 -19.996 -14.549 1.00 71.38 85 ARG A O 1
ATOM 667 N N . MET A 1 86 ? -18.905 -21.300 -12.805 1.00 73.19 86 MET A N 1
ATOM 668 C CA . MET A 1 86 ? -20.334 -21.385 -13.130 1.00 73.19 86 MET A CA 1
ATOM 669 C C . MET A 1 86 ? -21.025 -20.024 -12.997 1.00 73.19 86 MET A C 1
ATOM 671 O O . MET A 1 86 ? -21.712 -19.601 -13.923 1.00 73.19 86 MET A O 1
ATOM 675 N N . MET A 1 87 ? -20.765 -19.276 -11.921 1.00 73.75 87 MET A N 1
ATOM 676 C CA . MET A 1 87 ? -21.276 -17.910 -11.747 1.00 73.75 87 MET A CA 1
ATOM 677 C C . MET A 1 87 ? -20.830 -16.982 -12.886 1.00 73.75 87 MET A C 1
ATOM 679 O O . MET A 1 87 ? -21.630 -16.215 -13.418 1.00 73.75 87 MET A O 1
ATOM 683 N N . ARG A 1 88 ? -19.576 -17.095 -13.342 1.00 68.69 88 ARG A N 1
ATOM 684 C CA . ARG A 1 88 ? -19.077 -16.337 -14.500 1.00 68.69 88 ARG A CA 1
ATOM 685 C C . ARG A 1 88 ? -19.818 -16.672 -15.799 1.00 68.69 88 ARG A C 1
ATOM 687 O O . ARG A 1 88 ? -19.987 -15.780 -16.630 1.00 68.69 88 ARG A O 1
ATOM 694 N N . LEU A 1 89 ? -20.226 -17.928 -15.990 1.00 67.81 89 LEU A N 1
ATOM 695 C CA . LEU A 1 89 ? -21.013 -18.358 -17.153 1.00 67.81 89 LEU A CA 1
ATOM 696 C C . LEU A 1 89 ? -22.441 -17.800 -17.104 1.00 67.81 89 LEU A C 1
ATOM 698 O O . LEU A 1 89 ? -22.953 -17.383 -18.137 1.00 67.81 89 LEU A O 1
ATOM 702 N N . LEU A 1 90 ? -23.040 -17.711 -15.913 1.00 69.69 90 LEU A N 1
ATOM 703 C CA . LEU A 1 90 ? -24.353 -17.086 -15.714 1.00 69.69 90 LEU A CA 1
ATOM 704 C C . LEU A 1 90 ? -24.323 -15.570 -15.963 1.00 69.69 90 LEU A C 1
ATOM 706 O O . LEU A 1 90 ? -25.271 -15.016 -16.507 1.00 69.69 90 LEU A O 1
ATOM 710 N N . LEU A 1 91 ? -23.216 -14.905 -15.617 1.00 69.19 91 LEU A N 1
ATOM 711 C CA . LEU A 1 91 ? -23.012 -13.472 -15.863 1.00 69.19 91 LEU A CA 1
ATOM 712 C C . LEU A 1 91 ? -22.653 -13.150 -17.327 1.00 69.19 91 LEU A C 1
ATOM 714 O O . LEU A 1 91 ? -22.841 -12.020 -17.764 1.00 69.19 91 LEU A O 1
ATOM 718 N N . ASN A 1 92 ? -22.130 -14.118 -18.091 1.00 61.22 92 ASN A N 1
ATOM 719 C CA . ASN A 1 92 ? -21.774 -13.964 -19.508 1.00 61.22 92 ASN A CA 1
ATOM 720 C C . ASN A 1 92 ? -22.335 -15.116 -20.368 1.00 61.22 92 ASN A C 1
ATOM 722 O O . ASN A 1 92 ? -21.554 -15.894 -20.932 1.00 61.22 92 ASN A O 1
ATOM 726 N N . PRO A 1 93 ? -23.664 -15.214 -20.545 1.00 59.97 93 PRO A N 1
ATOM 727 C CA . PRO A 1 93 ? -24.276 -16.283 -21.340 1.00 59.97 93 PRO A CA 1
ATOM 728 C C . PRO A 1 93 ? -23.860 -16.241 -22.825 1.00 59.97 93 PRO A C 1
ATOM 730 O O . PRO A 1 93 ? -23.894 -17.247 -23.525 1.00 59.97 93 PRO A O 1
ATOM 733 N N . GLN A 1 94 ? -23.386 -15.089 -23.310 1.00 55.19 94 GLN A N 1
ATOM 734 C CA . GLN A 1 94 ? -23.091 -14.815 -24.724 1.00 55.19 94 GLN A CA 1
ATOM 735 C C . GLN A 1 94 ? -21.747 -15.374 -25.245 1.00 55.19 94 GLN A C 1
ATOM 737 O O . GLN A 1 94 ? -21.416 -15.173 -26.411 1.00 55.19 94 GLN A O 1
ATOM 742 N N . LYS A 1 95 ? -20.946 -16.074 -24.423 1.00 55.38 95 LYS A N 1
ATOM 743 C CA . LYS A 1 95 ? -19.690 -16.721 -24.877 1.00 55.38 95 LYS A CA 1
ATOM 744 C C . LYS A 1 95 ? -19.799 -18.230 -25.111 1.00 55.38 95 LYS A C 1
ATOM 746 O O . LYS A 1 95 ? -18.778 -18.877 -25.343 1.00 55.38 95 LYS A O 1
ATOM 751 N N . GLN A 1 96 ? -21.004 -18.796 -25.129 1.00 52.84 96 GLN A N 1
ATOM 752 C CA . GLN A 1 96 ? -21.210 -20.072 -25.809 1.00 52.84 96 GLN A CA 1
ATOM 753 C C . GLN A 1 96 ? -21.236 -19.810 -27.317 1.00 52.84 96 GLN A C 1
ATOM 755 O O . GLN A 1 96 ? -22.263 -19.450 -27.882 1.00 52.84 96 GLN A O 1
ATOM 760 N N . LYS A 1 97 ? -20.092 -19.995 -27.990 1.00 50.97 97 LYS A N 1
ATOM 761 C CA . LYS A 1 97 ? -20.133 -20.325 -29.418 1.00 50.97 97 LYS A CA 1
ATOM 762 C C . LYS A 1 97 ? -20.891 -21.646 -29.522 1.00 50.97 97 LYS A C 1
ATOM 764 O O . LYS A 1 97 ? -20.350 -22.696 -29.184 1.00 50.97 97 LYS A O 1
ATOM 769 N N . SER A 1 98 ? -22.147 -21.568 -29.935 1.00 43.66 98 SER A N 1
ATOM 770 C CA . SER A 1 98 ? -22.915 -22.710 -30.404 1.00 43.66 98 SER A CA 1
ATOM 771 C C . SER A 1 98 ? -22.118 -23.421 -31.510 1.00 43.66 98 SER A C 1
ATOM 773 O O . SER A 1 98 ? -21.501 -22.747 -32.345 1.00 43.66 98 SER A O 1
ATOM 775 N N . PRO A 1 99 ? -22.083 -24.766 -31.536 1.00 43.62 99 PRO A N 1
ATOM 776 C CA . PRO A 1 99 ? -21.544 -25.471 -32.684 1.00 43.62 99 PRO A CA 1
ATOM 777 C C . PRO A 1 99 ? -22.420 -25.100 -33.882 1.00 43.62 99 PRO A C 1
ATOM 779 O O . PRO A 1 99 ? -23.635 -25.293 -33.845 1.00 43.62 99 PRO A O 1
ATOM 782 N N . ARG A 1 100 ? -21.823 -24.519 -34.927 1.00 47.78 100 ARG A N 1
ATOM 783 C CA . ARG A 1 100 ? -22.508 -24.308 -36.204 1.00 47.78 100 ARG A CA 1
ATOM 784 C C . ARG A 1 100 ? -22.808 -25.682 -36.807 1.00 47.78 100 ARG A C 1
ATOM 786 O O . ARG A 1 100 ? -21.971 -26.245 -37.499 1.00 47.78 100 ARG A O 1
ATOM 793 N N . LEU A 1 101 ? -23.992 -26.216 -36.532 1.00 51.44 101 LEU A N 1
ATOM 794 C CA . LEU A 1 101 ? -24.640 -27.198 -37.392 1.00 51.44 101 LEU A CA 1
ATOM 795 C C . LEU A 1 101 ? -25.328 -26.404 -38.503 1.00 51.44 101 LEU A C 1
ATOM 797 O O . LEU A 1 101 ? -26.466 -25.975 -38.359 1.00 51.44 101 LEU A O 1
ATOM 801 N N . GLY A 1 102 ? -24.577 -26.126 -39.565 1.00 38.19 102 GLY A N 1
ATOM 802 C CA . GLY A 1 102 ? -25.096 -25.596 -40.819 1.00 38.19 102 GLY A CA 1
ATOM 803 C C . GLY A 1 102 ? -24.783 -26.609 -41.905 1.00 38.19 102 GLY A C 1
ATOM 804 O O . GLY A 1 102 ? -23.717 -26.545 -42.508 1.00 38.19 102 GLY A O 1
ATOM 805 N N . GLY A 1 103 ? -25.672 -27.585 -42.073 1.00 47.75 103 GLY A N 1
ATOM 806 C CA . GLY A 1 103 ? -25.778 -28.296 -43.334 1.00 47.75 103 GLY A CA 1
ATOM 807 C C . GLY A 1 103 ? -26.562 -27.401 -44.277 1.00 47.75 103 GLY A C 1
ATOM 808 O O . GLY A 1 103 ? -27.743 -27.195 -44.040 1.00 47.75 103 GLY A O 1
ATOM 809 N N . ASP A 1 104 ? -25.896 -26.875 -45.297 1.00 39.31 104 ASP A N 1
ATOM 810 C CA . ASP A 1 104 ? -26.542 -26.353 -46.494 1.00 39.31 104 ASP A CA 1
ATOM 811 C C . ASP A 1 104 ? -25.722 -26.824 -47.697 1.00 39.31 104 ASP A C 1
ATOM 813 O O . ASP A 1 104 ? -24.582 -26.421 -47.917 1.00 39.31 104 ASP A O 1
ATOM 817 N N . SER A 1 105 ? -26.333 -27.777 -48.395 1.00 43.16 105 SER A N 1
ATOM 818 C CA . SER A 1 105 ? -26.178 -28.145 -49.801 1.00 43.16 105 SER A CA 1
ATOM 819 C C . SER A 1 105 ? -25.241 -27.268 -50.642 1.00 43.16 105 SER A C 1
ATOM 821 O O . SER A 1 105 ? -25.620 -26.187 -51.094 1.00 43.16 105 SER A O 1
ATOM 823 N N . GLU A 1 106 ? -24.066 -27.808 -50.966 1.00 42.22 106 GLU A N 1
ATOM 824 C CA . GLU A 1 106 ? -23.264 -27.356 -52.103 1.00 42.22 106 GLU A CA 1
ATOM 825 C C . GLU A 1 106 ? -24.002 -27.724 -53.405 1.00 42.22 106 GLU A C 1
ATOM 827 O O . GLU A 1 106 ? -24.048 -28.883 -53.821 1.00 42.22 106 GLU A O 1
ATOM 832 N N . GLN A 1 107 ? -24.637 -26.734 -54.039 1.00 41.44 107 GLN A N 1
ATOM 833 C CA . GLN A 1 107 ? -25.099 -26.838 -55.423 1.00 41.44 107 GLN A CA 1
ATOM 834 C C . GLN A 1 107 ? -23.879 -26.935 -56.349 1.00 41.44 107 GLN A C 1
ATOM 836 O O . GLN A 1 107 ? -23.165 -25.957 -56.557 1.00 41.44 107 GLN A O 1
ATOM 841 N N . PHE A 1 108 ? -23.659 -28.109 -56.942 1.00 42.59 108 PHE A N 1
ATOM 842 C CA . PHE A 1 108 ? -22.764 -28.270 -58.086 1.00 42.59 108 PHE A CA 1
ATOM 843 C C . PHE A 1 108 ? -23.443 -27.722 -59.348 1.00 42.59 108 PHE A C 1
ATOM 845 O O . PHE A 1 108 ? -24.358 -28.343 -59.887 1.00 42.59 108 PHE A O 1
ATOM 852 N N . THR A 1 109 ? -22.988 -26.578 -59.857 1.00 44.22 109 THR A N 1
ATOM 853 C CA . THR A 1 109 ? -23.279 -26.153 -61.234 1.00 44.22 109 THR A CA 1
ATOM 854 C C . THR A 1 109 ? -22.287 -26.822 -62.187 1.00 44.22 109 THR A C 1
ATOM 856 O O . THR A 1 109 ? -21.113 -26.455 -62.217 1.00 44.22 109 THR A O 1
ATOM 859 N N . MET A 1 110 ? -22.753 -27.805 -62.962 1.00 37.44 110 MET A N 1
ATOM 860 C CA . MET A 1 110 ? -22.049 -28.328 -64.138 1.00 37.44 110 MET A CA 1
ATOM 861 C C . MET A 1 110 ? -22.374 -27.422 -65.330 1.00 37.44 110 MET A C 1
ATOM 863 O O . MET A 1 110 ? -23.530 -27.346 -65.740 1.00 37.44 110 MET A O 1
ATOM 867 N N . ASN A 1 111 ? -21.370 -26.730 -65.869 1.00 37.72 111 ASN A N 1
ATOM 868 C CA . ASN A 1 111 ? -21.497 -26.039 -67.152 1.00 37.72 111 ASN A CA 1
ATOM 869 C C . ASN A 1 111 ? -21.414 -27.078 -68.282 1.00 37.72 111 ASN A C 1
ATOM 871 O O . ASN A 1 111 ? -20.451 -27.847 -68.323 1.00 37.72 111 ASN A O 1
ATOM 875 N N . PHE A 1 112 ? -22.413 -27.085 -69.168 1.00 43.56 112 PHE A N 1
ATOM 876 C CA . PHE A 1 112 ? -22.358 -27.709 -70.494 1.00 43.56 112 PHE A CA 1
ATOM 877 C C . PHE A 1 112 ? -22.104 -26.635 -71.549 1.00 43.56 112 PHE A C 1
ATOM 879 O O . PHE A 1 112 ? -22.679 -25.531 -71.395 1.00 43.56 112 PHE A O 1
#

Radius of gyration: 26.36 Å; chains: 1; bounding box: 40×44×91 Å

pLDDT: mean 73.31, std 17.66, range [37.44, 93.25]